Protein AF-A0A9D2SXN1-F1 (afdb_monomer_lite)

Foldseek 3Di:
DDDPVRVVVVVLVVLVVVVVVDDPPDDDDPDDWDWDADPPGDIDIDDPVVSD

Radius of gyration: 12.84 Å; chains: 1; bounding box: 24×18×36 Å

pLDDT: mean 79.43, std 9.19, range [45.16, 90.5]

Secondary structure (DSSP, 8-state):
---HHHHHHHHHHHHHHHHHT--TT--S-S---EEE--TTSPPEEE-GGGG-

Sequence (52 aa):
SFTEEQLADNFQTLIDAINKARPAAVKGQFLKSVTLTSTMGPGIKVNPMKLA

Organism: NCBI:txid2838669

InterPro domains:
  IPR023674 Ribosomal protein uL1-like [SSF56808] (1-47)
  IPR028364 Ribosomal protein u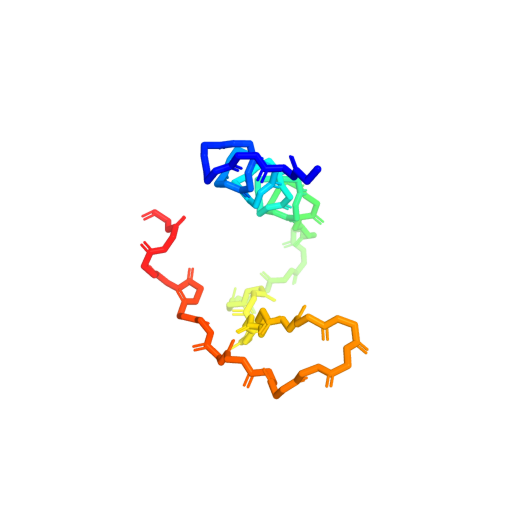L1/ribosomal biogenesis protein [PF00687] (1-42)

Structure (mmCIF, N/CA/C/O backbone):
data_AF-A0A9D2SXN1-F1
#
_entry.id   AF-A0A9D2SXN1-F1
#
loop_
_atom_site.group_PDB
_atom_site.id
_atom_site.type_symbol
_atom_site.label_atom_id
_atom_site.label_alt_id
_atom_site.label_comp_id
_atom_site.label_asym_id
_atom_site.label_entity_id
_atom_site.label_seq_id
_atom_site.pdbx_PDB_ins_code
_atom_site.Cartn_x
_atom_site.Cartn_y
_atom_site.Cartn_z
_atom_site.occupancy
_atom_site.B_iso_or_equiv
_atom_site.auth_seq_id
_atom_site.auth_comp_id
_atom_site.auth_asym_id
_atom_site.auth_atom_id
_atom_site.pdbx_PDB_model_num
ATOM 1 N N . SER A 1 1 ? -4.378 9.391 19.979 1.00 64.88 1 SER A N 1
ATOM 2 C CA . SER A 1 1 ? -4.229 8.108 19.267 1.00 64.88 1 SER A CA 1
ATOM 3 C C . SER A 1 1 ? -4.956 8.200 17.944 1.00 64.88 1 SER A C 1
ATOM 5 O O . SER A 1 1 ? -5.973 8.881 17.907 1.00 64.88 1 SER A O 1
ATOM 7 N N . PHE A 1 2 ? -4.426 7.598 16.879 1.00 81.75 2 PHE A N 1
ATOM 8 C CA . PHE A 1 2 ? -5.077 7.599 15.564 1.00 81.75 2 PHE A CA 1
ATOM 9 C C . PHE A 1 2 ? -6.340 6.738 15.581 1.00 81.75 2 PHE A C 1
ATOM 11 O O . PHE A 1 2 ? -6.395 5.746 16.313 1.00 81.75 2 PHE A O 1
ATOM 18 N N . THR A 1 3 ? -7.340 7.128 14.795 1.00 88.19 3 THR A N 1
ATOM 19 C CA . THR A 1 3 ? -8.514 6.287 14.545 1.00 88.19 3 THR A CA 1
ATOM 20 C C . THR A 1 3 ? -8.167 5.174 13.557 1.00 88.19 3 THR A C 1
ATOM 22 O O . THR A 1 3 ? -7.164 5.242 12.845 1.00 88.19 3 THR A O 1
ATOM 25 N N . GLU A 1 4 ? -8.988 4.129 13.518 1.00 84.00 4 GLU A N 1
ATOM 26 C CA . GLU A 1 4 ? -8.778 2.982 12.629 1.00 84.00 4 GLU A CA 1
ATOM 27 C C . GLU A 1 4 ? -8.789 3.396 11.147 1.00 84.00 4 GLU A C 1
ATOM 29 O O . GLU A 1 4 ? -7.932 2.970 10.376 1.00 84.00 4 GLU A O 1
ATOM 34 N N . GLU A 1 5 ? -9.668 4.334 10.787 1.00 85.81 5 GLU A N 1
ATOM 35 C CA . GLU A 1 5 ? -9.753 4.935 9.450 1.00 85.81 5 GLU A CA 1
ATOM 36 C C . GLU A 1 5 ? -8.458 5.664 9.065 1.00 85.81 5 GLU A C 1
ATOM 38 O O . GLU A 1 5 ? -7.898 5.427 7.999 1.00 85.81 5 GLU A O 1
ATOM 43 N N . GLN A 1 6 ? -7.904 6.476 9.971 1.00 86.06 6 GLN A N 1
ATOM 44 C CA . GLN A 1 6 ? -6.645 7.186 9.722 1.00 86.06 6 GLN A CA 1
ATOM 45 C C . GLN A 1 6 ? -5.464 6.228 9.538 1.00 86.06 6 GLN A C 1
ATOM 47 O O . GLN A 1 6 ? -4.546 6.506 8.767 1.00 86.06 6 GLN A O 1
ATOM 52 N N . LEU A 1 7 ? -5.450 5.106 10.260 1.00 84.06 7 LEU A N 1
ATOM 53 C CA . LEU A 1 7 ? -4.413 4.087 10.102 1.00 84.06 7 LEU A CA 1
ATOM 54 C C . LEU A 1 7 ? -4.530 3.375 8.749 1.00 84.06 7 LEU A C 1
ATOM 56 O O . LEU A 1 7 ? -3.502 3.144 8.108 1.00 84.06 7 LEU A O 1
ATOM 60 N N . ALA A 1 8 ? -5.752 3.078 8.303 1.00 84.38 8 ALA A N 1
ATOM 61 C CA . ALA A 1 8 ? -6.008 2.489 6.992 1.00 84.38 8 ALA A CA 1
ATOM 62 C C . ALA A 1 8 ? -5.598 3.435 5.849 1.00 84.38 8 ALA A C 1
ATOM 64 O O . ALA A 1 8 ? -4.860 3.021 4.953 1.00 84.38 8 ALA A O 1
ATOM 65 N N . ASP A 1 9 ? -5.974 4.713 5.928 1.00 86.50 9 ASP A N 1
ATOM 66 C CA . ASP A 1 9 ? -5.638 5.723 4.916 1.00 86.50 9 ASP A CA 1
ATOM 67 C C . ASP A 1 9 ? -4.124 5.951 4.802 1.00 86.50 9 ASP A C 1
ATOM 69 O O . ASP A 1 9 ? -3.563 6.001 3.701 1.00 86.50 9 ASP 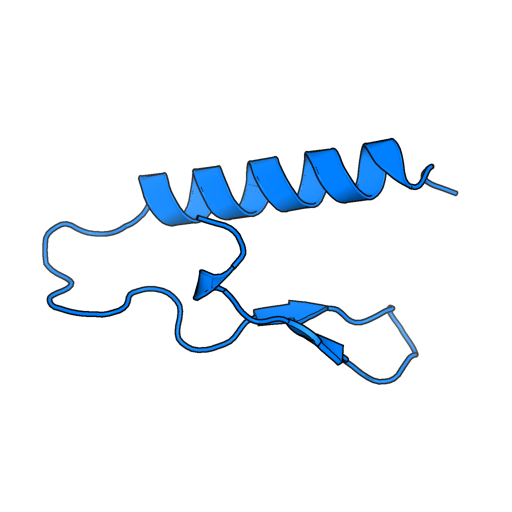A O 1
ATOM 73 N N . ASN A 1 10 ? -3.432 6.037 5.943 1.00 87.25 10 ASN A N 1
ATOM 74 C CA . ASN A 1 10 ? -1.975 6.169 5.977 1.00 87.25 10 ASN A CA 1
ATOM 75 C C . ASN A 1 10 ? -1.286 4.952 5.348 1.00 87.25 10 ASN A C 1
ATOM 77 O O . ASN A 1 10 ? -0.315 5.098 4.601 1.00 87.25 10 ASN A O 1
ATOM 81 N N . PHE A 1 11 ? -1.789 3.750 5.638 1.00 83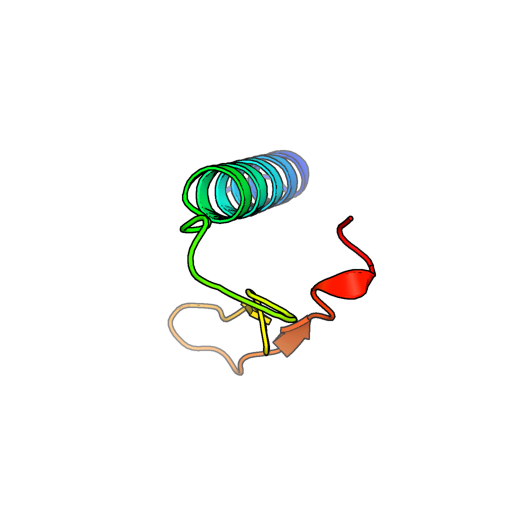.38 11 PHE A N 1
ATOM 82 C CA . PHE A 1 11 ? -1.249 2.510 5.096 1.00 83.38 11 PHE A CA 1
ATOM 83 C C . PHE A 1 11 ? -1.447 2.415 3.579 1.00 83.38 11 PHE A C 1
ATOM 85 O O . PHE A 1 11 ? -0.492 2.105 2.862 1.00 83.38 11 PHE A O 1
ATOM 92 N N . GLN A 1 12 ? -2.638 2.761 3.084 1.00 83.56 12 GLN A N 1
ATOM 93 C CA . GLN A 1 12 ? -2.935 2.777 1.653 1.00 83.56 12 GLN A CA 1
ATOM 94 C C . GLN A 1 12 ? -2.053 3.787 0.909 1.00 83.56 12 GLN A C 1
ATOM 96 O O . GLN A 1 12 ? -1.395 3.441 -0.072 1.00 83.56 12 GLN A O 1
ATOM 101 N N . THR A 1 13 ? -1.952 5.011 1.435 1.00 86.44 13 THR A N 1
ATOM 102 C CA . THR A 1 13 ? -1.117 6.074 0.853 1.00 86.44 13 THR A CA 1
ATOM 103 C C . THR A 1 13 ? 0.348 5.646 0.739 1.00 86.44 13 THR A C 1
ATOM 105 O O . THR A 1 13 ? 1.017 5.928 -0.260 1.00 86.44 13 THR A O 1
ATOM 108 N N . LEU A 1 14 ? 0.857 4.937 1.748 1.00 85.12 14 LEU A N 1
ATOM 109 C CA . LEU A 1 14 ? 2.235 4.458 1.778 1.00 85.12 14 LEU A CA 1
ATOM 110 C C . LEU A 1 14 ? 2.476 3.351 0.742 1.00 85.12 14 LEU A C 1
ATOM 112 O O . LEU A 1 14 ? 3.489 3.386 0.041 1.00 85.12 14 LEU A O 1
ATOM 116 N N . ILE A 1 15 ? 1.541 2.410 0.589 1.00 82.88 15 ILE A N 1
ATOM 117 C CA . ILE A 1 15 ? 1.612 1.373 -0.453 1.00 82.88 15 ILE A CA 1
ATOM 118 C C . ILE A 1 15 ? 1.578 1.996 -1.849 1.00 82.88 15 ILE A C 1
ATOM 120 O O . ILE A 1 15 ? 2.403 1.643 -2.696 1.00 82.88 15 ILE A O 1
ATOM 124 N N . ASP A 1 16 ? 0.687 2.956 -2.085 1.00 83.88 16 ASP A N 1
ATOM 125 C CA . ASP A 1 16 ? 0.565 3.627 -3.380 1.00 83.88 16 ASP A CA 1
ATOM 126 C C . ASP A 1 16 ? 1.825 4.423 -3.732 1.00 83.88 16 ASP A C 1
ATOM 128 O O . ASP A 1 16 ? 2.284 4.395 -4.879 1.00 83.88 16 ASP A O 1
ATOM 132 N N . ALA A 1 17 ? 2.430 5.096 -2.750 1.00 85.19 17 ALA A N 1
ATOM 133 C CA . ALA A 1 17 ? 3.704 5.786 -2.928 1.00 85.19 17 ALA A CA 1
ATOM 134 C C . ALA A 1 17 ? 4.835 4.809 -3.287 1.00 85.19 17 ALA A C 1
ATOM 136 O O . ALA A 1 17 ? 5.616 5.081 -4.201 1.00 85.19 17 ALA A O 1
ATOM 137 N N . ILE A 1 18 ? 4.896 3.648 -2.626 1.00 82.56 18 ILE A N 1
ATOM 138 C CA . ILE A 1 18 ? 5.895 2.613 -2.923 1.00 82.56 18 ILE A CA 1
ATOM 139 C C . ILE A 1 18 ? 5.672 2.023 -4.321 1.00 82.56 18 ILE A C 1
ATOM 141 O O . ILE A 1 18 ? 6.627 1.882 -5.084 1.00 82.56 18 ILE A O 1
ATOM 145 N N . ASN A 1 19 ? 4.426 1.733 -4.699 1.00 79.94 19 ASN A N 1
ATOM 146 C CA . ASN A 1 19 ? 4.095 1.232 -6.033 1.00 79.94 19 ASN A CA 1
ATOM 147 C C . ASN A 1 19 ? 4.443 2.245 -7.133 1.00 79.94 19 ASN A C 1
ATOM 149 O O . ASN A 1 19 ? 4.981 1.854 -8.169 1.00 79.94 19 ASN A O 1
ATOM 153 N N . LYS A 1 20 ? 4.207 3.543 -6.905 1.00 82.44 20 LYS A N 1
ATOM 154 C CA . LYS A 1 20 ? 4.633 4.622 -7.817 1.00 82.44 20 LYS A CA 1
ATOM 155 C C . LYS A 1 20 ? 6.151 4.755 -7.901 1.00 82.44 20 LYS A C 1
ATOM 157 O O . LYS A 1 20 ? 6.677 5.043 -8.971 1.00 82.44 20 LYS A O 1
ATOM 162 N N . ALA A 1 21 ? 6.855 4.515 -6.798 1.00 83.12 21 ALA A N 1
ATOM 163 C CA . ALA A 1 21 ? 8.313 4.515 -6.750 1.00 83.12 21 ALA A CA 1
ATOM 164 C C . ALA A 1 21 ? 8.948 3.246 -7.355 1.00 83.12 21 ALA A C 1
ATOM 166 O O . ALA A 1 21 ? 10.174 3.119 -7.344 1.00 83.12 21 ALA A O 1
ATOM 167 N N . A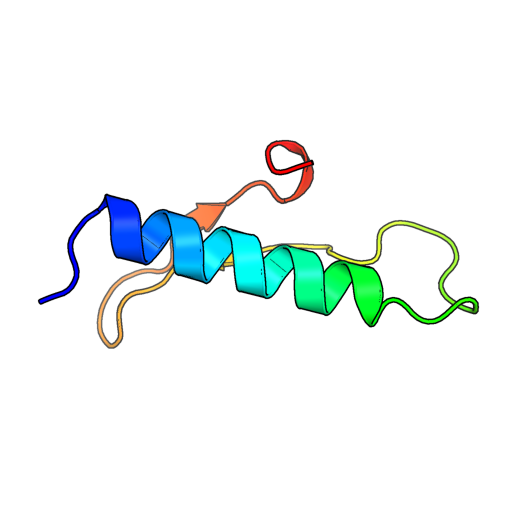RG A 1 22 ? 8.151 2.303 -7.886 1.00 77.38 22 ARG A N 1
ATOM 168 C CA . ARG A 1 22 ? 8.653 1.072 -8.505 1.00 77.38 22 ARG A CA 1
ATOM 169 C C . ARG A 1 22 ? 9.560 1.400 -9.704 1.00 77.38 22 ARG A C 1
ATOM 171 O O . ARG A 1 22 ? 9.078 1.918 -10.711 1.00 77.38 22 ARG A O 1
ATOM 178 N N . PRO A 1 23 ? 10.851 1.019 -9.673 1.00 81.38 23 PRO A N 1
ATOM 179 C CA . PRO A 1 23 ? 11.742 1.227 -10.807 1.00 81.38 23 PRO A CA 1
ATOM 180 C C . PRO A 1 23 ? 11.352 0.327 -11.987 1.00 81.38 23 PRO A C 1
ATOM 182 O O . PRO A 1 23 ? 11.119 -0.872 -11.810 1.00 81.38 23 PRO A O 1
ATOM 185 N N . ALA A 1 24 ? 11.372 0.869 -13.209 1.00 75.00 24 ALA A N 1
ATOM 186 C CA . ALA A 1 24 ? 11.052 0.128 -14.439 1.00 75.00 24 ALA A CA 1
ATOM 187 C C . ALA A 1 24 ? 11.983 -1.079 -14.700 1.00 75.00 24 ALA A C 1
ATOM 189 O O . ALA A 1 24 ? 11.629 -1.998 -15.434 1.00 75.00 24 ALA A O 1
ATOM 190 N N . ALA A 1 25 ? 13.162 -1.103 -14.070 1.00 78.56 25 ALA A N 1
ATOM 191 C CA . ALA A 1 25 ? 14.121 -2.204 -14.154 1.00 78.56 25 ALA A CA 1
ATOM 192 C C . ALA A 1 25 ? 13.715 -3.452 -13.340 1.00 78.56 25 ALA A C 1
ATOM 194 O O . ALA A 1 25 ? 14.295 -4.523 -13.535 1.00 78.56 25 ALA A O 1
ATOM 195 N N . VAL A 1 26 ? 12.736 -3.353 -12.428 1.00 77.12 26 VAL A N 1
ATOM 196 C CA . VAL A 1 26 ? 12.344 -4.478 -11.564 1.00 77.12 26 VAL A CA 1
ATOM 197 C C . VAL A 1 26 ? 11.401 -5.431 -12.299 1.00 77.12 26 VAL A C 1
ATOM 199 O O . VAL A 1 26 ? 10.183 -5.222 -12.371 1.00 77.12 26 VAL A O 1
ATOM 202 N N . LYS A 1 27 ? 11.968 -6.538 -12.783 1.00 63.41 27 LYS A N 1
ATOM 203 C CA . LYS A 1 27 ? 11.225 -7.698 -13.287 1.00 63.41 27 LYS A CA 1
ATOM 204 C C . LYS A 1 27 ? 10.786 -8.578 -12.107 1.00 63.41 27 LYS A C 1
ATOM 206 O O . LYS A 1 27 ? 11.630 -9.099 -11.386 1.00 63.41 27 LYS A O 1
ATOM 211 N N . GLY A 1 28 ? 9.475 -8.739 -11.910 1.00 74.38 28 GLY A N 1
ATOM 212 C CA . GLY A 1 28 ? 8.891 -9.581 -10.854 1.00 74.38 28 GLY A CA 1
ATOM 213 C C . GLY A 1 28 ? 8.184 -8.809 -9.732 1.00 74.38 28 GLY A C 1
ATOM 214 O O . GLY A 1 28 ? 7.773 -7.662 -9.914 1.00 74.38 28 GLY A O 1
ATOM 215 N N . GLN A 1 29 ? 7.996 -9.466 -8.585 1.00 71.44 29 GLN A N 1
ATOM 216 C CA . GLN A 1 29 ? 7.271 -8.923 -7.433 1.00 71.44 29 GLN A CA 1
ATOM 217 C C . GLN A 1 29 ? 8.144 -7.900 -6.687 1.00 71.44 29 GLN A C 1
ATOM 219 O O . GLN A 1 29 ? 9.212 -8.242 -6.181 1.00 71.44 29 GLN A O 1
ATOM 224 N N . PHE A 1 30 ? 7.703 -6.639 -6.644 1.00 76.88 30 PHE A N 1
ATOM 225 C CA . PHE A 1 30 ? 8.455 -5.550 -6.007 1.00 76.88 30 PHE A CA 1
ATOM 226 C C . PHE A 1 30 ? 8.396 -5.628 -4.472 1.00 76.88 30 PHE A C 1
ATOM 228 O O . PHE A 1 30 ? 9.410 -5.463 -3.799 1.00 76.88 30 PHE A O 1
ATOM 235 N N . LEU A 1 31 ? 7.226 -5.969 -3.924 1.00 77.06 31 LEU A N 1
ATOM 236 C CA . LEU A 1 31 ? 6.998 -6.169 -2.493 1.00 77.06 31 LEU A CA 1
ATOM 237 C C . LEU A 1 31 ? 7.016 -7.666 -2.153 1.00 77.06 31 LEU A C 1
ATOM 239 O O . LEU A 1 31 ? 6.119 -8.400 -2.559 1.00 77.06 31 LEU A O 1
ATOM 243 N N . LYS A 1 32 ? 8.027 -8.119 -1.399 1.00 79.19 32 LYS A N 1
ATOM 244 C CA . LYS A 1 32 ? 8.167 -9.532 -0.983 1.00 79.19 32 LYS A CA 1
ATOM 245 C C . LYS A 1 32 ? 7.415 -9.866 0.307 1.00 79.19 32 LYS A C 1
ATOM 247 O O . LYS A 1 32 ? 6.845 -10.942 0.430 1.00 79.19 32 LYS A O 1
ATOM 252 N N . SER A 1 33 ? 7.431 -8.961 1.281 1.00 80.06 33 SER A N 1
ATOM 253 C CA . SER A 1 33 ? 6.754 -9.140 2.566 1.00 80.06 33 SER A CA 1
ATOM 254 C C . SER A 1 33 ? 6.474 -7.789 3.203 1.00 80.06 33 SER A C 1
ATOM 256 O O . SER A 1 33 ? 7.345 -6.921 3.182 1.00 80.06 33 SER A O 1
ATOM 258 N N . VAL A 1 34 ? 5.301 -7.642 3.812 1.00 84.12 34 VAL A N 1
ATOM 259 C CA . VAL A 1 34 ? 4.922 -6.465 4.598 1.00 84.12 34 VAL A CA 1
ATOM 260 C C . VAL A 1 34 ? 4.670 -6.931 6.027 1.00 84.12 34 VAL A C 1
ATOM 262 O O . VAL A 1 34 ? 3.985 -7.928 6.239 1.00 84.12 34 VAL A O 1
ATOM 265 N N . THR A 1 35 ? 5.239 -6.236 7.007 1.00 84.25 35 THR A N 1
ATOM 266 C CA . THR A 1 35 ? 5.049 -6.541 8.430 1.00 84.25 35 THR A CA 1
ATOM 267 C C . THR A 1 35 ? 4.592 -5.274 9.131 1.00 84.25 35 THR A C 1
ATOM 269 O O . THR A 1 35 ? 5.293 -4.266 9.086 1.00 84.25 35 THR A O 1
ATOM 272 N N . LEU A 1 36 ? 3.429 -5.328 9.775 1.00 84.38 36 LEU A N 1
ATOM 273 C CA . LEU A 1 36 ? 2.921 -4.257 10.621 1.00 84.38 36 LEU A CA 1
ATOM 274 C C . LEU A 1 36 ? 3.357 -4.534 12.062 1.00 84.38 36 LEU A C 1
ATOM 276 O O . LEU A 1 36 ? 3.138 -5.632 12.567 1.00 84.38 36 LEU A O 1
ATOM 280 N N . THR A 1 37 ? 3.977 -3.567 12.729 1.00 85.19 37 THR A N 1
ATOM 281 C CA . THR A 1 37 ? 4.405 -3.711 14.125 1.00 85.19 3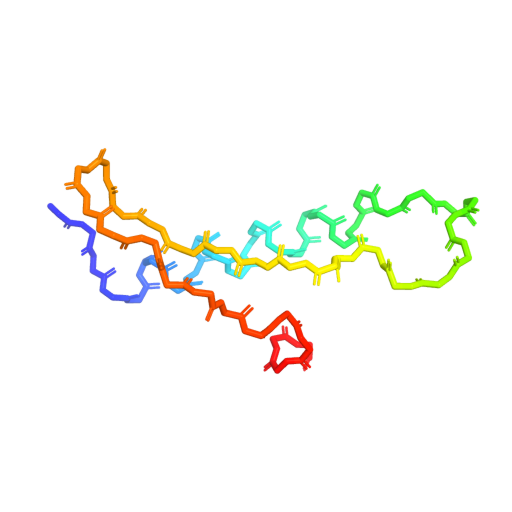7 THR A CA 1
ATOM 282 C C . THR A 1 37 ? 4.105 -2.439 14.896 1.00 85.19 37 THR A C 1
ATOM 284 O O . THR A 1 37 ? 4.190 -1.342 14.344 1.00 85.19 37 THR A O 1
ATOM 287 N N . SER A 1 38 ? 3.769 -2.576 16.176 1.00 86.50 38 SER A N 1
ATOM 288 C CA . SER A 1 38 ? 3.799 -1.450 17.108 1.00 86.50 38 SER A CA 1
ATOM 289 C C . SER A 1 38 ? 5.222 -1.267 17.647 1.00 86.50 38 SER A C 1
ATOM 291 O O . SER A 1 38 ? 6.031 -2.195 17.586 1.00 86.50 38 SER A O 1
ATOM 293 N N . THR A 1 39 ? 5.537 -0.080 18.177 1.00 88.12 39 THR A N 1
ATOM 294 C CA . THR A 1 39 ? 6.895 0.303 18.617 1.00 88.12 39 THR A CA 1
ATOM 295 C C . THR A 1 39 ? 7.538 -0.701 19.578 1.00 88.12 39 THR A C 1
ATOM 297 O O . THR A 1 39 ? 8.752 -0.858 19.566 1.00 88.12 39 THR A O 1
ATOM 300 N N . MET A 1 40 ? 6.731 -1.394 20.387 1.00 90.50 40 MET A N 1
ATOM 301 C CA . MET A 1 40 ? 7.193 -2.352 21.401 1.00 90.50 40 MET A CA 1
ATOM 302 C C . MET A 1 40 ? 6.441 -3.694 21.345 1.00 90.50 40 MET A C 1
ATOM 304 O O . MET A 1 40 ? 6.448 -4.441 22.321 1.00 90.50 40 MET A O 1
ATOM 308 N N . GLY A 1 41 ? 5.738 -3.991 20.247 1.00 83.19 41 GLY A N 1
ATOM 309 C CA . GLY A 1 41 ? 4.922 -5.201 20.113 1.00 83.19 41 GLY A CA 1
ATOM 310 C C . GLY A 1 41 ? 5.450 -6.178 19.063 1.00 83.19 41 GLY A C 1
ATOM 311 O O . GLY A 1 41 ? 6.338 -5.838 18.282 1.00 83.19 41 GLY A O 1
ATOM 312 N N . PRO A 1 42 ? 4.909 -7.406 19.030 1.00 84.50 42 PRO A N 1
ATOM 313 C CA . PRO A 1 42 ? 5.242 -8.370 17.994 1.00 84.50 42 PRO A CA 1
ATOM 314 C C . PRO A 1 42 ? 4.720 -7.904 16.626 1.00 84.50 42 PRO A C 1
ATOM 316 O O . PRO A 1 42 ? 3.616 -7.372 16.511 1.00 84.50 42 PRO A O 1
ATOM 319 N N . GLY A 1 43 ? 5.510 -8.140 15.579 1.00 86.12 43 GLY A N 1
ATOM 320 C CA . GLY A 1 43 ? 5.132 -7.815 14.207 1.00 86.12 43 GLY A CA 1
ATOM 321 C C . GLY A 1 43 ? 4.189 -8.854 13.596 1.00 86.12 43 GLY A C 1
ATOM 322 O O . GLY A 1 43 ? 4.450 -10.057 13.657 1.00 86.12 43 GLY A O 1
ATOM 323 N N . ILE A 1 44 ? 3.124 -8.389 12.949 1.00 84.12 44 ILE A N 1
ATOM 324 C CA . ILE A 1 44 ? 2.164 -9.210 12.208 1.00 84.12 44 ILE A CA 1
ATOM 325 C C . ILE A 1 44 ? 2.481 -9.090 10.719 1.00 84.12 44 ILE A C 1
ATOM 327 O O . ILE A 1 44 ? 2.476 -7.998 10.147 1.00 84.12 44 ILE A O 1
ATOM 331 N N . LYS A 1 45 ? 2.763 -10.224 10.070 1.00 83.12 45 LYS A N 1
ATOM 332 C CA . LYS A 1 45 ? 2.963 -10.264 8.617 1.00 83.12 45 LYS A CA 1
ATOM 333 C C . LYS A 1 45 ? 1.626 -10.090 7.907 1.00 83.12 45 LYS A C 1
ATOM 335 O O . LYS A 1 45 ? 0.687 -10.845 8.148 1.00 83.12 45 LYS A O 1
ATOM 340 N N . VAL A 1 46 ? 1.572 -9.127 7.000 1.00 80.81 46 VAL A N 1
ATOM 341 C CA . VAL A 1 46 ? 0.404 -8.799 6.184 1.00 80.81 46 VAL A CA 1
ATOM 342 C C . VAL A 1 46 ? 0.685 -9.238 4.753 1.00 80.81 46 VAL A C 1
ATOM 344 O O . VAL A 1 46 ? 1.814 -9.123 4.272 1.00 80.81 46 VAL A O 1
ATOM 347 N N . ASN A 1 47 ? -0.322 -9.778 4.066 1.00 75.94 47 ASN A N 1
ATOM 348 C CA . ASN A 1 47 ? -0.148 -10.226 2.690 1.00 75.94 47 ASN A CA 1
ATOM 349 C C . ASN A 1 47 ? -0.213 -9.021 1.729 1.00 75.94 47 ASN A C 1
ATOM 351 O O . ASN A 1 47 ? -1.301 -8.468 1.559 1.00 75.94 47 ASN A O 1
ATOM 355 N N . PRO A 1 48 ? 0.895 -8.646 1.058 1.00 67.19 48 PRO A N 1
ATOM 356 C CA . PRO A 1 48 ? 0.908 -7.516 0.131 1.00 67.19 48 PRO A CA 1
ATOM 357 C C . PRO A 1 48 ? 0.047 -7.736 -1.121 1.00 67.19 48 PRO A C 1
ATOM 359 O O . PRO A 1 48 ? -0.291 -6.771 -1.790 1.00 67.19 48 PRO A O 1
ATOM 362 N N . MET A 1 49 ? -0.324 -8.979 -1.454 1.00 61.72 49 MET A N 1
ATOM 363 C CA . MET A 1 49 ? -1.131 -9.279 -2.645 1.00 61.72 49 MET A CA 1
ATOM 364 C C . MET A 1 49 ? -2.636 -9.064 -2.464 1.00 61.72 49 MET A C 1
ATOM 366 O O . MET A 1 49 ? -3.346 -8.980 -3.457 1.00 61.72 49 MET A O 1
ATOM 370 N N . LYS A 1 50 ? -3.136 -9.007 -1.223 1.00 58.06 50 LYS A N 1
ATOM 371 C CA . LYS 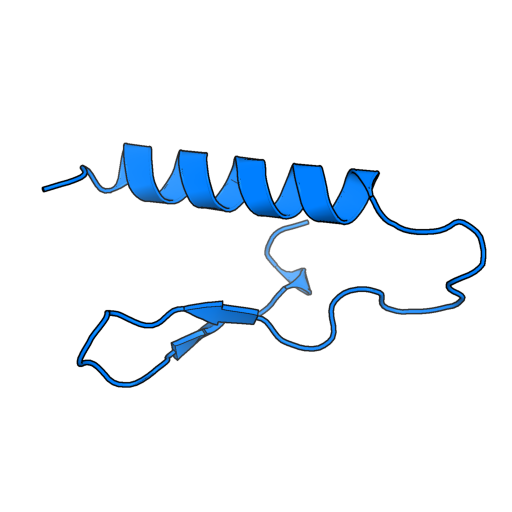A 1 50 ? -4.558 -8.728 -0.936 1.00 58.06 50 LYS A CA 1
ATOM 372 C C . LYS A 1 50 ? -4.875 -7.230 -0.844 1.00 58.06 50 LYS A C 1
ATOM 374 O O . LYS A 1 50 ? -6.015 -6.876 -0.581 1.00 58.06 50 LYS A O 1
ATOM 379 N N . LEU A 1 51 ? -3.857 -6.387 -0.999 1.00 53.91 51 LEU A N 1
ATOM 380 C CA . LEU A 1 51 ? -3.917 -4.929 -0.871 1.00 53.91 51 LEU A CA 1
ATOM 381 C C . LEU A 1 51 ? -3.824 -4.225 -2.237 1.00 53.91 51 LEU A C 1
ATOM 383 O O . LEU A 1 51 ? -3.636 -3.013 -2.285 1.00 53.91 51 LEU A O 1
ATOM 387 N N . ALA A 1 52 ? -3.893 -5.005 -3.323 1.00 45.16 52 ALA A N 1
ATOM 388 C CA . ALA A 1 52 ? -3.923 -4.549 -4.708 1.00 45.16 52 ALA A CA 1
ATOM 389 C C . ALA A 1 52 ? -5.349 -4.611 -5.263 1.00 45.16 52 ALA A C 1
ATOM 391 O O . ALA A 1 52 ? -6.079 -5.553 -4.871 1.00 45.16 52 ALA A O 1
#